Protein AF-A0A4V1SF36-F1 (afdb_monomer)

Mean predicted aligned error: 3.17 Å

Nearest PDB structures (foldseek):
  3kih-assembly1_E  TM=6.758E-01  e=3.193E-01  synthetic construct
  5yp4-assembly1_B  TM=4.876E-01  e=1.111E+00  Pseudoxanthomonas mexicana
  7tbi-assembly1_Z1  TM=3.449E-01  e=1.719E+00  Saccharomyces cerevisiae
  3tkn-assembly3_G  TM=3.369E-01  e=5.983E+00  Saccharomyces cerevisiae
  7vju-assembly1_A  TM=2.537E-01  e=5.281E+00  Comamonas testosteroni KF-1

Foldseek 3Di:
DVLLVVLCVVLVADDDPQVVVVLVVPQFDFADAAQFTWGFHGSVVQSVQVVLPQDRDHHQWTWGTARVDQWTWIGHNQFIWIFGSDDPDPRVVRTGTQGNHPVSNSVSRNVPNRD

Sequence (115 aa):
LRRVEACESHFGIALPSDYKAFLLESDGFNDEVGQGYLVLWSVSELALAEAYEVFEIHKDRFLIGSNGGPTAYAVIEGKYCSIPFVFSGDWRDEVRELGSSFEEFVKAVATGEGW

Structure (mmCIF, N/CA/C/O backbone):
data_AF-A0A4V1SF36-F1
#
_entry.id   AF-A0A4V1SF36-F1
#
loop_
_atom_site.group_PDB
_atom_site.id
_atom_site.type_symbol
_atom_site.label_atom_id
_atom_site.label_alt_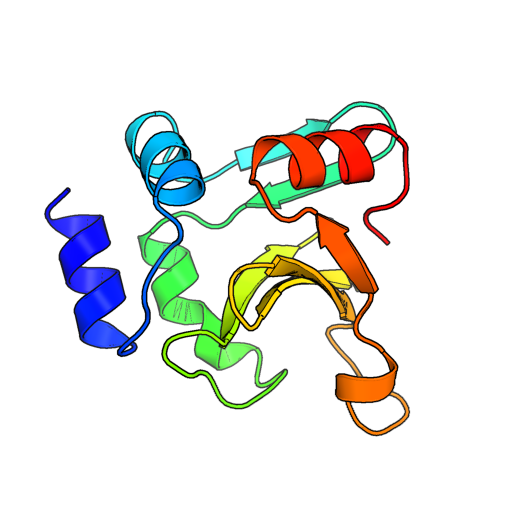id
_atom_site.label_comp_id
_atom_site.label_asym_id
_atom_site.label_entity_id
_atom_site.label_seq_id
_atom_site.pdbx_PDB_ins_code
_atom_site.Cartn_x
_atom_site.Cartn_y
_atom_site.Cartn_z
_atom_site.occupancy
_atom_site.B_iso_or_equiv
_atom_site.auth_seq_id
_atom_site.auth_comp_id
_atom_site.auth_asym_id
_atom_site.auth_atom_id
_atom_site.pdbx_PDB_mo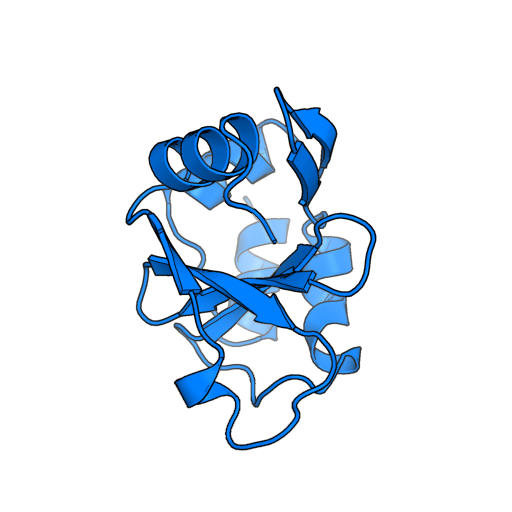del_num
ATOM 1 N N . LEU A 1 1 ? -18.540 8.057 0.904 1.00 69.94 1 LEU A N 1
ATOM 2 C CA . LEU A 1 1 ? -19.263 6.831 0.484 1.00 69.94 1 LEU A CA 1
ATOM 3 C C . LEU A 1 1 ? -19.498 6.756 -1.023 1.00 69.94 1 LEU A C 1
ATOM 5 O O . LEU A 1 1 ? -18.794 5.978 -1.638 1.00 69.94 1 LEU A O 1
ATOM 9 N N . ARG A 1 2 ? -20.342 7.594 -1.652 1.00 83.00 2 ARG A N 1
ATOM 10 C CA . ARG A 1 2 ? -20.639 7.465 -3.105 1.00 83.00 2 ARG A CA 1
ATOM 11 C C . ARG A 1 2 ? -19.414 7.409 -4.033 1.00 83.00 2 ARG A C 1
ATOM 13 O O . ARG A 1 2 ? -19.426 6.667 -5.002 1.00 83.00 2 ARG A O 1
ATOM 20 N N . ARG A 1 3 ? -18.362 8.189 -3.749 1.00 83.31 3 ARG A N 1
ATOM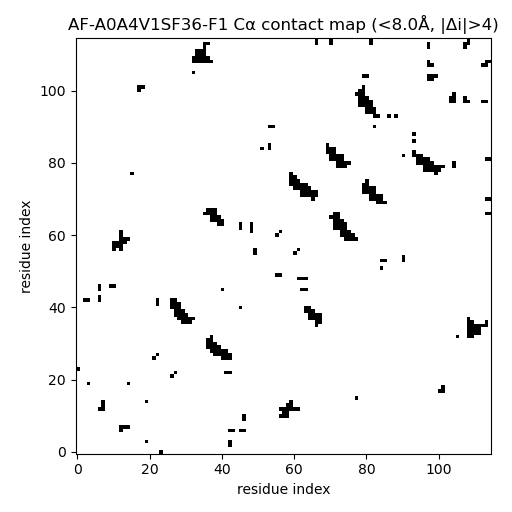 21 C CA . ARG A 1 3 ? -17.106 8.170 -4.529 1.00 83.31 3 ARG A CA 1
ATOM 22 C C . ARG A 1 3 ? -16.342 6.851 -4.370 1.00 83.31 3 ARG A C 1
ATOM 24 O O . ARG A 1 3 ? -15.857 6.315 -5.353 1.00 83.31 3 ARG A O 1
ATOM 31 N N . VAL A 1 4 ? -16.285 6.329 -3.146 1.00 84.69 4 VAL A N 1
ATOM 32 C CA . VAL A 1 4 ? -15.635 5.052 -2.814 1.00 84.69 4 VAL A CA 1
ATOM 33 C C . VAL A 1 4 ? -16.368 3.894 -3.495 1.00 84.69 4 VAL A C 1
ATOM 35 O O . VAL A 1 4 ? -15.741 3.088 -4.165 1.00 84.69 4 VAL A O 1
ATOM 38 N N . GLU A 1 5 ? -17.700 3.874 -3.418 1.00 87.94 5 GLU A N 1
ATOM 39 C CA . GLU A 1 5 ? -18.541 2.871 -4.091 1.00 87.94 5 GLU A CA 1
ATOM 40 C C . GLU A 1 5 ? -18.397 2.931 -5.619 1.00 87.94 5 GLU A C 1
ATOM 42 O O . GLU A 1 5 ? -18.332 1.898 -6.283 1.00 87.94 5 GLU A O 1
ATOM 47 N N . ALA A 1 6 ? -18.316 4.139 -6.190 1.00 86.50 6 ALA A N 1
ATOM 48 C CA . ALA A 1 6 ? -18.079 4.316 -7.619 1.00 86.50 6 ALA A CA 1
ATOM 49 C C . ALA A 1 6 ? -16.694 3.798 -8.037 1.00 86.50 6 ALA A C 1
ATOM 51 O O . ALA A 1 6 ? -16.586 3.157 -9.077 1.00 86.50 6 ALA A O 1
ATOM 52 N N . CYS A 1 7 ? -15.662 4.024 -7.218 1.00 86.75 7 CYS A N 1
ATOM 53 C CA . CYS A 1 7 ? -14.320 3.485 -7.439 1.00 86.75 7 CYS A CA 1
ATOM 54 C C . CYS A 1 7 ? -14.314 1.950 -7.383 1.00 86.75 7 CYS A C 1
ATOM 56 O O . CYS A 1 7 ? -13.842 1.309 -8.320 1.00 86.75 7 CYS A O 1
ATOM 58 N N . GLU A 1 8 ? -14.899 1.353 -6.338 1.00 90.00 8 GLU A N 1
ATOM 59 C CA . GLU A 1 8 ? -15.042 -0.107 -6.209 1.00 90.00 8 GLU A CA 1
ATOM 60 C C . GLU A 1 8 ? -15.757 -0.705 -7.432 1.00 90.00 8 GLU A C 1
ATOM 62 O O . GLU A 1 8 ? -15.282 -1.669 -8.031 1.00 90.00 8 GLU A O 1
ATOM 67 N N . SER A 1 9 ? -16.856 -0.083 -7.872 1.00 87.88 9 SER A N 1
ATOM 68 C CA . SER A 1 9 ? -17.600 -0.535 -9.049 1.00 87.88 9 SER A CA 1
ATOM 69 C C . SER A 1 9 ? -16.848 -0.341 -10.368 1.00 87.88 9 SER A C 1
ATOM 71 O O . SER A 1 9 ? -17.063 -1.134 -11.282 1.00 87.88 9 SER A O 1
ATOM 73 N N . HIS A 1 10 ? -16.033 0.708 -10.506 1.00 83.56 10 HIS A N 1
ATOM 74 C CA . HIS A 1 10 ? -15.330 1.011 -11.754 1.00 83.56 10 HIS A CA 1
ATOM 75 C C . HIS A 1 10 ? -14.222 -0.005 -12.046 1.00 83.56 10 HIS A C 1
ATOM 77 O O . HIS A 1 10 ? -14.137 -0.481 -13.176 1.00 83.56 10 HIS A O 1
ATOM 83 N N . PHE A 1 11 ? -13.443 -0.386 -11.028 1.00 79.38 11 PHE A N 1
ATOM 84 C CA . PHE A 1 11 ? -12.335 -1.347 -11.164 1.00 79.38 11 PHE A CA 1
ATOM 85 C C . PHE A 1 11 ? -12.715 -2.781 -10.806 1.00 79.38 11 PHE A C 1
ATOM 87 O O . PHE A 1 11 ? -11.893 -3.687 -10.908 1.00 79.38 11 PHE A O 1
ATOM 94 N N . GLY A 1 12 ? -13.943 -3.001 -10.333 1.00 84.81 12 GLY A N 1
ATOM 95 C CA . GLY A 1 12 ? -14.343 -4.293 -9.786 1.00 84.81 12 GLY A CA 1
ATOM 96 C C . GLY A 1 12 ? -13.549 -4.683 -8.536 1.00 84.81 12 GLY A C 1
ATOM 97 O O . GLY A 1 12 ? -13.447 -5.876 -8.256 1.00 84.81 12 GLY A O 1
ATOM 98 N N . ILE A 1 13 ? -13.002 -3.704 -7.803 1.00 86.75 13 ILE A N 1
ATOM 99 C CA . ILE A 1 13 ? -12.226 -3.886 -6.568 1.00 86.75 13 ILE A CA 1
ATOM 100 C C . ILE A 1 13 ? -13.115 -3.882 -5.328 1.00 86.75 13 ILE A C 1
ATOM 102 O O . ILE A 1 13 ? -14.203 -3.310 -5.317 1.00 86.75 13 ILE A O 1
ATOM 106 N N . ALA A 1 14 ? -12.632 -4.509 -4.262 1.00 91.06 14 ALA A N 1
ATOM 107 C CA . ALA A 1 14 ? -13.218 -4.420 -2.936 1.00 91.06 14 ALA A CA 1
ATOM 108 C C . ALA A 1 14 ? -12.181 -3.832 -1.977 1.00 91.06 14 ALA A C 1
ATOM 110 O O . ALA A 1 14 ? -11.227 -4.505 -1.588 1.00 91.06 14 ALA A O 1
ATOM 111 N N . LEU A 1 15 ? -12.375 -2.572 -1.589 1.00 92.31 15 LEU A N 1
ATOM 112 C CA . LEU A 1 15 ? -11.491 -1.909 -0.643 1.00 92.31 15 LEU A CA 1
ATOM 113 C C . LEU A 1 15 ? -11.714 -2.493 0.764 1.00 92.31 15 LEU A C 1
ATOM 115 O O . LEU A 1 15 ? -12.875 -2.610 1.193 1.00 92.31 15 LEU A O 1
ATOM 119 N N . PRO A 1 16 ? -10.640 -2.814 1.512 1.00 95.56 16 PRO A N 1
ATOM 120 C CA . PRO A 1 16 ? -10.735 -3.169 2.922 1.00 95.56 16 PRO A CA 1
ATOM 121 C C . PRO A 1 16 ? -11.528 -2.128 3.721 1.00 95.56 16 PRO A C 1
ATOM 123 O O . PRO A 1 16 ? -11.466 -0.925 3.456 1.00 95.56 16 PRO A O 1
ATOM 126 N N . SER A 1 17 ? -12.325 -2.578 4.693 1.00 95.50 17 SER A N 1
ATOM 127 C CA . SER A 1 17 ? -13.220 -1.689 5.447 1.00 95.50 17 SER A CA 1
ATOM 128 C C . SER A 1 17 ? -12.477 -0.637 6.271 1.00 95.50 17 SER A C 1
ATOM 130 O O . SER A 1 17 ? -12.974 0.475 6.425 1.00 95.50 17 SER A O 1
ATOM 132 N N . ASP A 1 18 ? -11.301 -0.983 6.784 1.00 97.00 18 ASP A N 1
ATOM 133 C CA . ASP A 1 18 ? -10.411 -0.097 7.533 1.00 97.00 18 ASP A CA 1
ATOM 134 C C . ASP A 1 18 ? -9.760 0.965 6.631 1.00 97.00 18 ASP A C 1
ATOM 136 O O . ASP A 1 18 ? -9.776 2.145 6.974 1.00 97.00 18 ASP A O 1
ATOM 140 N N . TYR A 1 19 ? -9.312 0.599 5.428 1.00 96.38 19 TYR A N 1
ATOM 141 C CA . TYR A 1 19 ? -8.846 1.578 4.440 1.00 96.38 19 TYR A CA 1
ATOM 142 C C . TYR A 1 19 ? -9.973 2.490 3.942 1.00 96.38 19 TYR A C 1
ATOM 144 O O . TYR A 1 19 ? -9.775 3.689 3.752 1.00 96.38 19 TYR A O 1
ATOM 152 N N . LYS A 1 20 ? -11.200 1.969 3.802 1.00 94.81 20 LYS A N 1
ATOM 153 C CA . LYS A 1 20 ? -12.370 2.815 3.521 1.00 94.81 20 LYS A CA 1
ATOM 154 C C . LYS A 1 20 ? -12.646 3.812 4.638 1.00 94.81 20 LYS A C 1
ATOM 156 O O . LYS A 1 20 ? -13.018 4.940 4.332 1.00 94.81 20 LYS A O 1
ATOM 161 N N . ALA A 1 21 ? -12.492 3.414 5.901 1.00 95.62 21 ALA A N 1
ATOM 162 C CA . ALA A 1 21 ? -12.638 4.332 7.027 1.00 95.62 21 ALA A CA 1
ATOM 163 C C . ALA A 1 21 ? -11.611 5.468 6.931 1.00 95.62 21 ALA A C 1
ATOM 165 O O . ALA A 1 21 ? -11.999 6.631 6.997 1.00 95.62 21 ALA A O 1
ATOM 166 N N . PHE A 1 22 ? -10.350 5.138 6.634 1.00 96.31 22 PHE A N 1
ATOM 167 C CA . PHE A 1 22 ? -9.316 6.134 6.356 1.00 96.31 22 PHE A CA 1
ATOM 168 C C . PHE A 1 22 ? -9.711 7.081 5.208 1.00 96.31 22 PHE A C 1
ATOM 170 O O . PHE A 1 22 ? -9.712 8.290 5.408 1.00 96.31 22 PHE A O 1
ATOM 177 N N . LEU A 1 23 ? -10.142 6.568 4.048 1.00 94.62 23 LEU A N 1
ATOM 178 C CA . LEU A 1 23 ? -10.530 7.397 2.892 1.00 94.62 23 LEU A CA 1
ATOM 179 C C . LEU A 1 23 ? -11.743 8.311 3.144 1.00 94.62 23 LEU A C 1
ATOM 181 O O . LEU A 1 23 ? -11.967 9.278 2.413 1.00 94.62 23 LEU A O 1
ATOM 185 N N . LEU A 1 24 ? -12.572 7.993 4.142 1.00 92.12 24 LEU A N 1
ATOM 186 C CA . LEU A 1 24 ? -13.679 8.853 4.564 1.00 92.12 24 LEU A CA 1
ATOM 187 C C . LEU A 1 24 ? -13.212 10.007 5.456 1.00 92.12 24 LEU A C 1
ATOM 189 O O . LEU A 1 24 ? -13.865 11.050 5.461 1.00 92.12 24 LEU A O 1
ATOM 193 N N . GLU A 1 25 ? -12.119 9.819 6.192 1.00 94.69 25 GLU A N 1
ATOM 194 C CA . GLU A 1 25 ? -11.507 10.842 7.043 1.00 94.69 25 GLU A CA 1
ATOM 195 C C . GLU A 1 25 ? -10.499 1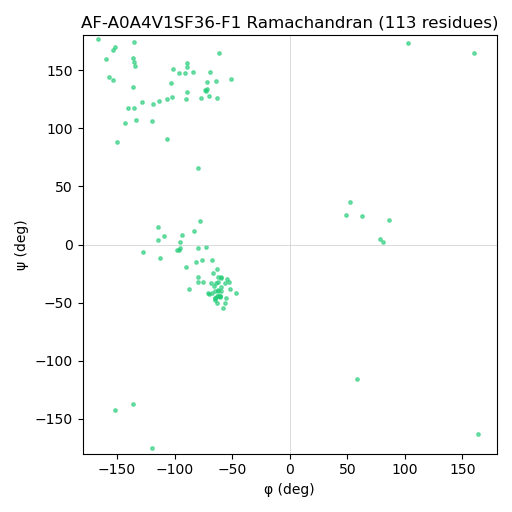1.703 6.273 1.00 94.69 25 GLU A C 1
ATOM 197 O O . GLU A 1 25 ? -10.462 12.919 6.460 1.00 94.69 25 GLU A O 1
ATOM 202 N N . SER A 1 26 ? -9.729 11.089 5.372 1.00 94.38 26 SER A N 1
ATOM 203 C CA . SER A 1 26 ? -8.708 11.725 4.543 1.00 94.38 26 SER A CA 1
ATOM 204 C C . SER A 1 26 ? -8.727 11.152 3.126 1.00 94.38 26 SER A C 1
ATOM 206 O O . SER A 1 26 ? -8.457 9.973 2.917 1.00 94.38 26 SER A O 1
ATOM 208 N N . ASP A 1 27 ? -9.023 11.985 2.125 1.00 94.19 27 ASP A N 1
ATOM 209 C CA . ASP A 1 27 ? -9.031 11.592 0.705 1.00 94.19 27 ASP A CA 1
ATOM 210 C C . ASP A 1 27 ? -7.599 11.555 0.142 1.00 94.19 27 ASP A C 1
ATOM 212 O O . ASP A 1 27 ? -7.224 12.378 -0.690 1.00 94.19 27 ASP A O 1
ATOM 216 N N . GLY A 1 28 ? -6.795 10.619 0.652 1.00 96.31 28 GLY A N 1
ATOM 217 C CA . GLY A 1 28 ? -5.362 10.496 0.385 1.00 96.31 28 GLY A CA 1
ATOM 218 C C . GLY A 1 28 ? -4.490 11.019 1.531 1.00 96.31 28 GLY A C 1
ATOM 219 O O . GLY A 1 28 ? -4.985 11.568 2.517 1.00 96.31 28 GLY A O 1
ATOM 220 N N . PHE A 1 29 ? -3.181 10.810 1.422 1.00 97.75 29 PHE A N 1
ATOM 221 C CA . PHE A 1 29 ? -2.168 11.284 2.370 1.00 97.75 29 PHE A CA 1
ATOM 222 C C . PHE A 1 29 ? -0.814 11.374 1.664 1.00 97.75 29 PHE A C 1
ATOM 224 O O . PHE A 1 29 ? -0.514 10.540 0.815 1.00 97.75 29 PHE A O 1
ATOM 231 N N . ASN A 1 30 ? -0.003 12.373 2.000 1.00 97.81 30 ASN A N 1
ATOM 232 C CA . ASN A 1 30 ? 1.321 12.544 1.412 1.00 97.81 30 ASN A CA 1
ATOM 233 C C . ASN A 1 30 ? 2.259 13.211 2.416 1.00 97.81 30 ASN A C 1
ATOM 235 O O . ASN A 1 30 ? 2.318 14.440 2.468 1.00 97.81 30 ASN A O 1
ATOM 239 N N . ASP A 1 31 ? 2.922 12.407 3.243 1.00 98.12 31 ASP A N 1
ATOM 240 C CA . ASP A 1 31 ? 3.916 12.901 4.195 1.00 98.12 31 ASP A CA 1
ATOM 241 C C . ASP A 1 31 ? 4.763 11.767 4.800 1.00 98.12 31 ASP A C 1
ATOM 243 O O . ASP A 1 31 ? 4.539 10.571 4.567 1.00 98.12 31 ASP A O 1
ATOM 247 N N . GLU A 1 32 ? 5.727 12.161 5.626 1.00 97.69 32 GLU A N 1
ATOM 248 C CA . GLU A 1 32 ? 6.476 11.274 6.504 1.00 97.69 32 GLU A CA 1
ATOM 249 C C . GLU A 1 32 ? 5.567 10.625 7.558 1.00 97.69 32 GLU A C 1
ATOM 251 O O . GLU A 1 32 ? 4.696 11.254 8.165 1.00 97.69 32 GLU A O 1
ATOM 256 N N . VAL A 1 33 ? 5.826 9.347 7.833 1.00 96.94 33 VAL A N 1
ATOM 257 C CA . VAL A 1 33 ? 5.238 8.613 8.955 1.00 96.94 33 VAL A CA 1
ATOM 258 C C . VAL A 1 33 ? 6.361 7.866 9.653 1.00 96.94 33 VAL A C 1
ATOM 260 O O . VAL A 1 33 ? 6.874 6.881 9.131 1.00 96.94 33 VAL A O 1
ATOM 263 N N . GLY A 1 34 ? 6.754 8.325 10.843 1.00 97.44 34 GLY A N 1
ATOM 264 C CA . GLY A 1 34 ? 7.847 7.714 11.601 1.00 97.44 34 GLY A CA 1
ATOM 265 C C . GLY A 1 34 ? 9.160 7.701 10.811 1.00 97.44 34 GLY A C 1
ATOM 266 O O . GLY A 1 34 ? 9.720 8.753 10.532 1.00 97.44 34 GLY A O 1
ATOM 267 N N . GLN A 1 35 ? 9.662 6.507 10.491 1.00 97.56 35 GLN A N 1
ATOM 268 C CA . GLN A 1 35 ? 10.873 6.292 9.685 1.00 97.56 35 GLN A CA 1
ATOM 269 C C . GLN A 1 35 ? 10.586 6.053 8.192 1.00 97.56 35 GLN A C 1
ATOM 271 O O . GLN A 1 35 ? 11.512 5.772 7.433 1.00 97.56 35 GLN A O 1
ATOM 276 N N . GLY A 1 36 ? 9.320 6.103 7.778 1.00 97.44 36 GLY A N 1
ATOM 277 C CA . GLY A 1 36 ? 8.884 5.868 6.406 1.00 97.44 36 GLY A CA 1
ATOM 278 C C . GLY A 1 36 ? 8.166 7.071 5.802 1.00 97.44 36 GLY A C 1
ATOM 279 O O . GLY A 1 36 ? 8.050 8.135 6.411 1.00 97.44 36 GLY A O 1
ATOM 280 N N . TYR A 1 37 ? 7.661 6.881 4.587 1.00 98.00 37 TYR A N 1
ATOM 281 C CA . TYR A 1 37 ? 6.923 7.890 3.837 1.00 98.00 37 TYR A CA 1
ATOM 282 C C . TYR A 1 37 ? 5.700 7.239 3.202 1.00 98.00 37 TYR A C 1
ATOM 284 O O . TYR A 1 37 ? 5.801 6.143 2.650 1.00 98.00 37 TYR A O 1
ATOM 292 N N . LEU A 1 38 ? 4.550 7.898 3.287 1.00 98.06 38 LEU A N 1
ATOM 293 C CA . LEU A 1 38 ? 3.314 7.419 2.684 1.00 98.06 38 LEU A CA 1
ATOM 294 C C . LEU A 1 38 ? 2.828 8.427 1.656 1.00 98.06 38 LEU A C 1
ATOM 296 O O . LEU A 1 38 ? 2.489 9.553 2.002 1.00 98.06 38 LEU A O 1
ATOM 300 N N . VAL A 1 39 ? 2.696 7.972 0.414 1.00 97.56 39 VAL A N 1
ATOM 301 C CA . VAL A 1 39 ? 1.834 8.584 -0.595 1.00 97.56 39 VAL A CA 1
ATOM 302 C C . VAL A 1 39 ? 0.635 7.661 -0.768 1.00 97.56 39 VAL A C 1
ATOM 304 O O . VAL A 1 39 ? 0.696 6.718 -1.551 1.00 97.56 39 VAL A O 1
ATOM 307 N N . LEU A 1 40 ? -0.437 7.886 -0.010 1.00 97.69 40 LEU A N 1
ATOM 308 C CA . LEU A 1 40 ? -1.706 7.181 -0.185 1.00 97.69 40 LEU A CA 1
ATOM 309 C C . LEU A 1 40 ? -2.581 7.956 -1.157 1.00 97.69 40 LEU A C 1
ATOM 311 O O . LEU A 1 40 ? -2.856 9.140 -0.955 1.00 97.69 40 LEU A O 1
ATOM 315 N N . TRP A 1 41 ? -3.028 7.272 -2.200 1.00 96.00 41 TRP A N 1
ATOM 316 C CA . TRP A 1 41 ? -3.813 7.881 -3.261 1.00 96.00 41 TRP A CA 1
ATOM 317 C C . TRP A 1 41 ? -5.224 8.223 -2.791 1.00 96.00 41 TRP A C 1
ATOM 319 O O . TRP A 1 41 ? -5.869 7.459 -2.070 1.00 96.00 41 TRP A O 1
ATOM 329 N N . SER A 1 42 ? -5.708 9.383 -3.225 1.00 94.75 42 SER A N 1
ATOM 330 C CA . SER A 1 42 ? -7.116 9.754 -3.114 1.00 94.75 42 SER A CA 1
ATOM 331 C C . SER A 1 42 ? -7.997 8.782 -3.898 1.00 94.75 42 SER A C 1
ATOM 333 O O . SER A 1 42 ? -7.541 8.079 -4.802 1.00 94.75 42 SER A O 1
ATOM 335 N N . VAL A 1 43 ? -9.305 8.799 -3.643 1.00 92.12 43 VAL A N 1
ATOM 336 C CA . VAL A 1 43 ? -10.265 7.961 -4.384 1.00 92.12 43 VAL A CA 1
ATOM 337 C C . VAL A 1 43 ? -10.198 8.210 -5.896 1.00 92.12 43 VAL A C 1
ATOM 339 O O . VAL A 1 43 ? -10.417 7.299 -6.690 1.00 92.12 43 VAL A O 1
ATOM 342 N N . SER A 1 44 ? -9.898 9.444 -6.308 1.00 89.12 44 SER A N 1
ATOM 343 C CA . SER A 1 44 ? -9.770 9.792 -7.725 1.00 89.12 44 SER A CA 1
ATOM 344 C C . SER A 1 44 ? -8.461 9.283 -8.338 1.00 89.12 44 SER A C 1
ATOM 346 O O . SER A 1 44 ? -8.440 8.946 -9.515 1.00 89.12 44 SER A O 1
ATOM 348 N N . GLU A 1 45 ? -7.379 9.220 -7.563 1.00 90.81 45 GLU A N 1
ATOM 349 C CA . GLU A 1 45 ? -6.075 8.712 -8.011 1.00 90.81 45 GLU A CA 1
ATOM 350 C C . GLU A 1 45 ? -6.019 7.184 -8.012 1.00 90.81 45 GLU A C 1
ATOM 352 O O . GLU A 1 45 ? -5.417 6.606 -8.912 1.00 90.81 45 GLU A O 1
ATOM 357 N N . LEU A 1 46 ? -6.724 6.519 -7.087 1.00 88.12 46 LEU A N 1
ATOM 358 C CA . LEU A 1 46 ? -6.980 5.076 -7.171 1.00 88.12 46 LEU A CA 1
ATOM 359 C C . LEU A 1 46 ? -7.596 4.714 -8.526 1.00 88.12 46 LEU A C 1
ATOM 361 O O . LEU A 1 46 ? -7.293 3.661 -9.080 1.00 88.12 46 LEU A O 1
ATOM 365 N N . ALA A 1 47 ? -8.394 5.624 -9.100 1.00 77.69 47 ALA A N 1
ATOM 366 C CA . ALA A 1 47 ? -8.969 5.430 -10.420 1.00 77.69 47 ALA A CA 1
ATOM 367 C C . ALA A 1 47 ? -7.987 5.549 -11.594 1.00 77.69 47 ALA A C 1
ATOM 369 O O . ALA A 1 47 ? -8.364 5.363 -12.744 1.00 77.69 47 ALA A O 1
ATOM 370 N N . LEU A 1 48 ? -6.725 5.849 -11.317 1.00 80.19 48 LEU A N 1
ATOM 371 C CA . LEU A 1 48 ? -5.653 5.906 -12.303 1.00 80.19 48 LEU A CA 1
ATOM 372 C C . LEU A 1 48 ? -4.601 4.819 -12.042 1.00 80.19 48 LEU A C 1
ATOM 374 O O . LEU A 1 48 ? -3.604 4.750 -12.757 1.00 80.19 48 LEU A O 1
ATOM 378 N N . ALA A 1 49 ? -4.824 3.952 -11.047 1.00 81.81 49 ALA A N 1
ATOM 379 C CA . ALA A 1 49 ? -3.878 2.924 -10.625 1.00 81.81 49 ALA A CA 1
ATOM 380 C C . ALA A 1 49 ? -3.526 1.922 -11.741 1.00 81.81 49 ALA A C 1
ATOM 382 O O . ALA A 1 49 ? -2.416 1.396 -11.761 1.00 81.81 49 ALA A O 1
ATOM 383 N N . GLU A 1 50 ? -4.438 1.677 -12.686 1.00 77.81 50 GLU A N 1
ATOM 384 C CA . GLU A 1 50 ? -4.192 0.787 -13.830 1.00 77.81 50 GLU A CA 1
ATOM 385 C C . GLU A 1 50 ? -3.061 1.279 -14.743 1.00 77.81 50 GLU A C 1
ATOM 387 O O . GLU A 1 50 ? -2.354 0.465 -15.332 1.00 77.81 50 GLU A O 1
ATOM 392 N N . ALA A 1 51 ? -2.829 2.595 -14.801 1.00 81.00 51 ALA A N 1
ATOM 393 C CA . ALA A 1 51 ? -1.813 3.196 -15.662 1.00 81.00 51 ALA A CA 1
ATOM 394 C C . ALA A 1 51 ? -0.376 2.838 -15.252 1.00 81.00 51 ALA A C 1
ATOM 396 O O . ALA A 1 51 ? 0.555 3.082 -16.015 1.00 81.00 51 ALA A O 1
ATOM 397 N N . TYR A 1 52 ? -0.186 2.279 -14.052 1.00 81.81 52 TYR A N 1
ATOM 398 C CA . TYR A 1 52 ? 1.124 1.838 -13.582 1.00 81.81 52 TYR A CA 1
ATOM 399 C C . TYR A 1 52 ? 1.533 0.463 -14.125 1.00 81.81 52 TYR A C 1
ATOM 401 O O . TYR A 1 52 ? 2.703 0.120 -14.008 1.00 81.81 52 TYR A O 1
ATOM 409 N N . GLU A 1 53 ? 0.600 -0.322 -14.683 1.00 83.12 53 GLU A N 1
ATOM 410 C CA . GLU A 1 53 ? 0.860 -1.621 -15.337 1.00 83.12 53 GLU A CA 1
ATOM 411 C C . GLU A 1 53 ? 1.733 -2.608 -14.520 1.00 83.12 53 GLU A C 1
ATOM 413 O O . GLU A 1 53 ? 2.366 -3.505 -15.074 1.00 83.12 53 GLU A O 1
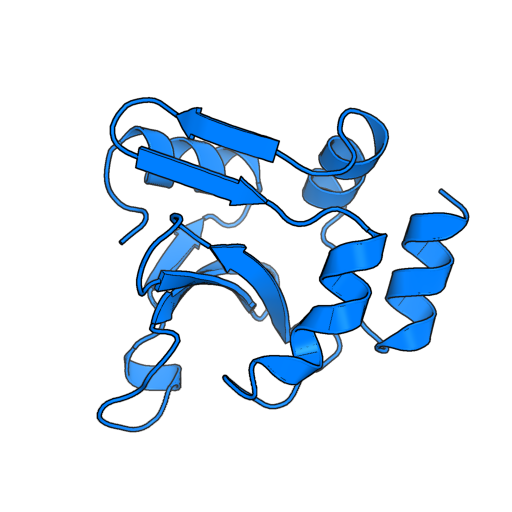ATOM 418 N N . VAL A 1 54 ? 1.745 -2.474 -13.187 1.00 82.75 54 VAL A N 1
ATOM 419 C CA . VAL A 1 54 ? 2.544 -3.299 -12.258 1.00 82.75 54 VAL A CA 1
ATOM 420 C C . VAL A 1 54 ? 2.069 -4.755 -12.290 1.00 82.75 54 VAL A C 1
ATOM 422 O O . VAL A 1 54 ? 2.851 -5.693 -12.415 1.00 82.75 54 VAL A O 1
ATOM 425 N N . PHE A 1 55 ? 0.757 -4.952 -12.203 1.00 83.06 55 PHE A N 1
ATOM 426 C CA . PHE A 1 55 ? 0.095 -6.235 -12.399 1.00 83.06 55 PHE A CA 1
ATOM 427 C C . PHE A 1 55 ? -1.340 -5.996 -12.878 1.00 83.06 55 PHE A C 1
ATOM 429 O O . PHE A 1 55 ? -1.874 -4.892 -12.766 1.00 83.06 55 PHE A O 1
ATOM 436 N N . GLU A 1 56 ? -1.999 -7.052 -13.356 1.00 85.50 56 GLU A N 1
ATOM 437 C CA . GLU A 1 56 ? -3.434 -7.010 -13.645 1.00 85.50 56 GLU A CA 1
ATOM 438 C C . GLU A 1 56 ? -4.228 -6.758 -12.354 1.00 85.50 56 GLU A C 1
ATOM 440 O O . GLU A 1 56 ? -4.050 -7.486 -11.366 1.00 85.50 56 GLU A O 1
ATOM 445 N N . ILE A 1 57 ? -5.080 -5.728 -12.369 1.00 84.31 57 ILE A N 1
ATOM 446 C CA . ILE A 1 57 ? -5.973 -5.369 -11.262 1.00 84.31 57 ILE A CA 1
ATOM 447 C C . ILE A 1 57 ? -7.115 -6.385 -11.173 1.00 84.31 57 ILE A C 1
ATOM 449 O O . ILE A 1 57 ? -7.774 -6.691 -12.163 1.00 84.31 57 ILE A O 1
ATOM 453 N N . HIS A 1 58 ? -7.382 -6.879 -9.965 1.00 87.44 58 HIS A N 1
ATOM 454 C CA . HIS A 1 58 ? -8.537 -7.722 -9.654 1.00 87.44 58 HIS A CA 1
ATOM 455 C C . HIS A 1 58 ? -9.209 -7.270 -8.366 1.00 87.44 58 HIS A C 1
ATOM 457 O O . HIS A 1 58 ? -8.708 -6.424 -7.628 1.00 87.44 58 HIS A O 1
ATOM 463 N N . LYS A 1 59 ? -10.342 -7.910 -8.067 1.00 88.19 59 LYS A N 1
ATOM 464 C CA . LYS A 1 59 ? -11.179 -7.613 -6.908 1.00 88.19 59 LYS A CA 1
ATOM 465 C C . LYS A 1 59 ? -10.416 -7.462 -5.593 1.00 88.19 59 LYS A C 1
ATOM 467 O O . LYS A 1 59 ? -10.732 -6.589 -4.791 1.00 88.19 59 LYS A O 1
ATOM 472 N N . ASP A 1 60 ? -9.450 -8.332 -5.378 1.00 91.25 60 ASP A N 1
ATOM 473 C CA . ASP A 1 60 ? -8.624 -8.451 -4.186 1.00 91.25 60 ASP A CA 1
ATOM 474 C C . ASP A 1 60 ? -7.152 -8.120 -4.464 1.00 91.25 60 ASP A C 1
ATOM 476 O O . ASP A 1 60 ? -6.298 -8.441 -3.644 1.00 91.25 60 ASP A O 1
ATOM 480 N N . ARG A 1 61 ? -6.847 -7.490 -5.607 1.00 92.88 61 ARG A N 1
ATOM 481 C CA . ARG A 1 61 ? -5.486 -7.134 -6.006 1.00 92.88 61 ARG A CA 1
ATOM 482 C C . ARG A 1 61 ? -5.432 -5.786 -6.725 1.00 92.88 61 ARG A C 1
ATOM 484 O O . ARG A 1 61 ? -5.792 -5.698 -7.896 1.00 92.88 61 ARG A O 1
ATOM 491 N N . PHE A 1 62 ? -4.958 -4.745 -6.048 1.00 93.56 62 PHE A N 1
ATOM 492 C CA . PHE A 1 62 ? -4.869 -3.385 -6.595 1.00 93.56 62 PHE A CA 1
ATOM 493 C C . PHE A 1 62 ? -3.854 -2.533 -5.827 1.00 93.56 62 PHE A C 1
ATOM 495 O O . PHE A 1 62 ? -3.508 -2.835 -4.686 1.00 93.56 62 PHE A O 1
ATOM 502 N N . LEU A 1 63 ? -3.379 -1.460 -6.455 1.00 94.94 63 LEU A N 1
ATOM 503 C CA . LEU A 1 63 ? -2.467 -0.497 -5.838 1.00 94.94 63 LEU A CA 1
ATOM 504 C C . LEU A 1 63 ? -3.238 0.556 -5.028 1.00 94.94 63 LEU A C 1
ATOM 506 O O . LEU A 1 63 ? -4.361 0.916 -5.380 1.00 94.94 63 LEU A O 1
ATOM 510 N N . ILE A 1 64 ? -2.620 1.056 -3.958 1.00 96.38 64 ILE A N 1
ATOM 511 C CA . ILE A 1 64 ? -3.198 2.065 -3.054 1.00 96.38 64 ILE A CA 1
ATOM 512 C C . ILE A 1 64 ? -2.296 3.284 -2.823 1.00 96.38 64 ILE A C 1
ATOM 514 O O . ILE A 1 64 ? -2.703 4.237 -2.153 1.00 96.38 64 ILE A O 1
ATOM 518 N N . GLY A 1 65 ? -1.063 3.259 -3.331 1.00 96.69 65 GLY A N 1
ATOM 519 C CA . GLY A 1 65 ? -0.093 4.305 -3.046 1.00 96.69 65 GLY A CA 1
ATOM 520 C C . GLY A 1 65 ? 1.349 3.938 -3.372 1.00 96.69 65 GLY A C 1
ATOM 521 O O . GLY A 1 65 ? 1.621 2.974 -4.084 1.00 96.69 65 GLY A O 1
ATOM 522 N N . SER A 1 66 ? 2.282 4.705 -2.812 1.00 96.69 66 SER A N 1
ATOM 523 C CA . SER A 1 66 ? 3.726 4.471 -2.905 1.00 96.69 66 SER A CA 1
ATOM 524 C C . SER A 1 66 ? 4.469 5.013 -1.688 1.00 96.69 66 SER A C 1
ATOM 526 O O . SER A 1 66 ? 3.913 5.791 -0.912 1.00 96.69 66 SER A O 1
ATOM 528 N N . ASN A 1 67 ? 5.751 4.680 -1.569 1.00 96.94 67 ASN A N 1
ATOM 529 C CA . ASN A 1 67 ? 6.654 5.325 -0.614 1.00 96.94 67 ASN A CA 1
ATOM 530 C C . ASN A 1 67 ? 7.252 6.653 -1.126 1.00 96.94 67 ASN A C 1
ATOM 532 O O . ASN A 1 67 ? 8.219 7.149 -0.556 1.00 96.94 67 ASN A O 1
ATOM 536 N N . GLY A 1 68 ? 6.736 7.211 -2.229 1.00 94.06 68 GLY A N 1
ATOM 537 C CA . GLY A 1 68 ? 7.307 8.389 -2.894 1.00 94.06 68 GLY A CA 1
ATOM 538 C C . GLY A 1 68 ? 8.541 8.095 -3.760 1.00 94.06 68 GLY A C 1
ATOM 539 O O . GLY A 1 68 ? 9.140 9.018 -4.310 1.00 94.06 68 GLY A O 1
ATOM 540 N N . GLY A 1 69 ? 8.919 6.822 -3.900 1.00 93.69 69 GLY A N 1
ATOM 541 C CA . GLY A 1 69 ? 10.055 6.358 -4.688 1.00 93.69 69 GLY A CA 1
ATOM 542 C C . GLY A 1 69 ? 9.708 5.124 -5.534 1.00 93.69 69 GLY A C 1
ATOM 543 O O . GLY A 1 69 ? 8.655 5.096 -6.172 1.00 93.69 69 GLY A O 1
ATOM 544 N N . PRO A 1 70 ? 10.590 4.108 -5.600 1.00 93.50 70 PRO A N 1
ATOM 545 C CA . PRO A 1 70 ? 10.417 2.963 -6.495 1.00 93.50 70 PRO A CA 1
ATOM 546 C C . PRO A 1 70 ? 9.430 1.903 -5.978 1.00 93.50 70 PRO A C 1
ATOM 548 O O . PRO A 1 70 ? 9.183 0.930 -6.691 1.00 93.50 70 PRO A O 1
ATOM 551 N N . THR A 1 71 ? 8.875 2.068 -4.774 1.00 95.75 71 THR A N 1
ATOM 552 C CA . THR A 1 71 ? 8.007 1.074 -4.128 1.00 95.75 71 THR A CA 1
ATOM 553 C C . THR A 1 71 ? 6.553 1.534 -4.160 1.00 95.75 71 THR A C 1
ATOM 555 O O . THR A 1 71 ? 6.217 2.613 -3.666 1.00 95.75 71 THR A O 1
ATOM 558 N N . ALA A 1 72 ? 5.683 0.688 -4.697 1.00 96.50 72 ALA A N 1
ATOM 559 C CA . ALA A 1 72 ? 4.239 0.809 -4.618 1.00 96.50 72 ALA A CA 1
ATOM 560 C C . ALA A 1 72 ? 3.695 0.107 -3.367 1.00 96.50 72 ALA A C 1
ATOM 562 O O . ALA A 1 72 ? 4.249 -0.887 -2.891 1.00 96.50 72 ALA A O 1
ATOM 563 N N . TYR A 1 73 ? 2.561 0.594 -2.877 1.00 97.75 73 TYR A N 1
ATOM 564 C CA . TYR A 1 73 ? 1.745 -0.098 -1.889 1.00 97.75 73 TYR A CA 1
ATOM 565 C C . TYR A 1 73 ? 0.530 -0.713 -2.564 1.00 97.75 73 TYR A C 1
ATOM 567 O O . TYR A 1 73 ? -0.102 -0.086 -3.417 1.00 97.75 73 TYR A O 1
ATOM 575 N N . ALA A 1 74 ? 0.191 -1.934 -2.166 1.00 96.69 74 ALA A N 1
ATOM 576 C CA . ALA A 1 74 ? -0.891 -2.710 -2.747 1.00 96.69 74 ALA A CA 1
ATOM 577 C C . ALA A 1 74 ? -1.749 -3.373 -1.672 1.00 96.69 74 ALA A C 1
ATOM 579 O O . ALA A 1 74 ? -1.286 -3.637 -0.563 1.00 96.69 74 ALA A O 1
ATOM 580 N N . VAL A 1 75 ? -2.984 -3.694 -2.040 1.00 97.00 75 VAL A N 1
A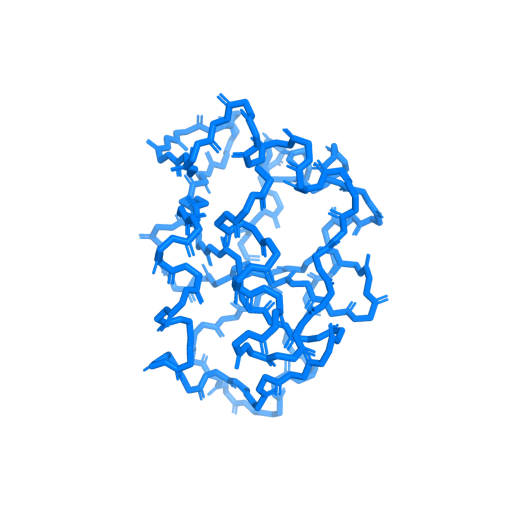TOM 581 C CA . VAL A 1 75 ? -3.784 -4.712 -1.364 1.00 97.00 75 VAL A CA 1
ATOM 582 C C . VAL A 1 75 ? -3.745 -5.966 -2.222 1.00 97.00 75 VAL A C 1
ATOM 584 O O . VAL A 1 75 ? -4.039 -5.883 -3.413 1.00 97.00 75 VAL A O 1
ATOM 587 N N . ILE A 1 76 ? -3.374 -7.104 -1.638 1.00 96.00 76 ILE A N 1
ATOM 588 C CA . ILE A 1 76 ? -3.311 -8.410 -2.305 1.00 96.00 76 ILE A CA 1
ATOM 589 C C . ILE A 1 76 ? -3.932 -9.448 -1.371 1.00 96.00 76 ILE A C 1
ATOM 591 O O . ILE A 1 76 ? -3.464 -9.635 -0.252 1.00 96.00 76 ILE A O 1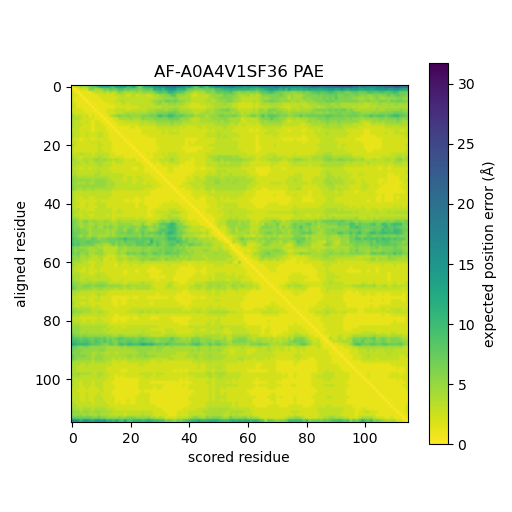
ATOM 595 N N . GLU A 1 77 ? -5.022 -10.081 -1.804 1.00 94.69 77 GLU A N 1
ATOM 596 C CA . GLU A 1 77 ? -5.767 -11.088 -1.032 1.00 94.69 77 GLU A CA 1
ATOM 597 C C . GLU A 1 77 ? -6.158 -10.592 0.379 1.00 94.69 77 GLU A C 1
ATOM 599 O O . GLU A 1 77 ? -6.157 -11.334 1.361 1.00 94.69 77 GLU A O 1
ATOM 604 N N . GLY A 1 78 ? -6.493 -9.300 0.485 1.00 93.94 78 GLY A N 1
ATOM 605 C CA . GLY A 1 78 ? -6.894 -8.647 1.737 1.00 93.94 78 GLY A CA 1
ATOM 606 C C . GLY A 1 78 ? -5.741 -8.224 2.653 1.00 93.94 78 GLY A C 1
ATOM 607 O O . GLY A 1 78 ? -6.002 -7.687 3.727 1.00 93.94 78 GLY A O 1
ATOM 608 N N . LYS A 1 79 ? -4.487 -8.429 2.244 1.00 97.75 79 LYS A N 1
ATOM 609 C CA . LYS A 1 79 ? -3.296 -7.967 2.965 1.00 97.75 79 LYS A CA 1
ATOM 610 C C . LYS A 1 79 ? -2.725 -6.711 2.330 1.00 97.75 79 LYS A C 1
ATOM 612 O O . LYS A 1 79 ? -2.830 -6.529 1.122 1.00 97.75 79 LYS A O 1
ATOM 617 N N . TYR A 1 80 ? -2.088 -5.881 3.142 1.00 98.50 80 TYR A N 1
ATOM 618 C CA . TYR A 1 80 ? -1.343 -4.714 2.688 1.00 98.50 80 TYR A CA 1
ATOM 619 C C . TYR A 1 80 ? 0.095 -5.123 2.405 1.00 98.50 80 TYR A C 1
ATOM 621 O O . TYR A 1 80 ? 0.728 -5.762 3.247 1.00 98.50 80 TYR A O 1
ATOM 629 N N . CYS A 1 81 ? 0.613 -4.742 1.242 1.00 98.31 81 CYS A N 1
ATOM 630 C CA . CYS A 1 81 ? 1.928 -5.156 0.775 1.00 98.31 81 CYS A CA 1
ATOM 631 C C . CYS A 1 81 ? 2.731 -3.983 0.207 1.00 98.31 81 CYS A C 1
ATOM 633 O O . CYS A 1 81 ? 2.147 -3.036 -0.326 1.00 98.31 81 CYS A O 1
ATOM 635 N N . SER A 1 82 ? 4.061 -4.078 0.259 1.00 97.31 82 SER A N 1
ATOM 636 C CA . SER A 1 82 ? 4.954 -3.343 -0.639 1.00 97.31 82 SER A CA 1
ATOM 637 C C . SER A 1 82 ? 5.361 -4.212 -1.823 1.00 97.31 82 SER A C 1
ATOM 639 O O . SER A 1 82 ? 5.450 -5.439 -1.727 1.00 97.31 82 SER A O 1
ATOM 641 N N . ILE A 1 83 ? 5.567 -3.553 -2.959 1.00 95.44 83 ILE A N 1
ATOM 642 C CA . ILE A 1 83 ? 5.990 -4.168 -4.211 1.00 95.44 83 ILE A CA 1
ATOM 643 C C . ILE A 1 83 ? 6.735 -3.124 -5.059 1.00 95.44 83 ILE A C 1
ATOM 645 O O . ILE A 1 83 ? 6.329 -1.960 -5.053 1.00 95.44 83 ILE A O 1
ATOM 649 N N . PRO A 1 84 ? 7.817 -3.453 -5.781 1.00 94.56 84 PRO A N 1
ATOM 650 C CA . PRO A 1 84 ? 8.458 -2.473 -6.651 1.00 94.56 84 PRO A CA 1
ATOM 651 C C . PRO A 1 84 ? 7.568 -2.126 -7.853 1.00 94.56 84 PRO A C 1
ATOM 653 O O . PRO A 1 84 ? 6.831 -2.965 -8.363 1.00 94.56 84 PRO A O 1
ATOM 656 N N . PHE A 1 85 ? 7.664 -0.889 -8.348 1.00 92.00 85 PHE A N 1
ATOM 657 C CA . PHE A 1 85 ? 7.010 -0.494 -9.604 1.00 92.00 85 PHE A CA 1
ATOM 658 C C . PHE A 1 85 ? 7.608 -1.196 -10.830 1.00 92.00 85 PHE A C 1
ATOM 660 O O . PHE A 1 85 ? 6.952 -1.301 -11.863 1.00 92.00 85 PHE A O 1
ATOM 667 N N . VAL A 1 86 ? 8.864 -1.638 -10.737 1.00 90.69 86 VAL A N 1
ATOM 668 C CA . VAL A 1 86 ? 9.586 -2.315 -11.815 1.00 90.69 86 VAL A CA 1
ATOM 669 C C . VAL A 1 86 ? 10.172 -3.608 -11.277 1.00 90.69 86 VAL A C 1
ATOM 671 O O . VAL A 1 86 ? 10.971 -3.585 -10.344 1.00 90.69 86 VAL A O 1
ATOM 674 N N . PHE A 1 87 ? 9.801 -4.717 -11.908 1.00 88.00 87 PHE A N 1
ATOM 675 C CA . PHE A 1 87 ? 10.215 -6.055 -11.505 1.00 88.00 87 PHE A CA 1
ATOM 676 C C . PHE A 1 87 ? 11.490 -6.507 -12.192 1.00 88.00 87 PHE A C 1
ATOM 678 O O . PHE A 1 87 ? 11.741 -6.211 -13.362 1.00 88.00 87 PHE A O 1
ATOM 685 N N . SER A 1 88 ? 12.261 -7.300 -11.461 1.00 86.62 88 SER A N 1
ATOM 686 C CA . SER A 1 88 ? 13.372 -8.078 -11.997 1.00 86.62 88 SER A CA 1
ATOM 687 C C . SER A 1 88 ? 12.938 -9.477 -12.461 1.00 86.62 88 SER A C 1
ATOM 689 O O . SER A 1 88 ? 13.638 -10.095 -13.268 1.00 86.62 88 SER A O 1
ATOM 691 N N . GLY A 1 89 ? 11.779 -9.955 -11.989 1.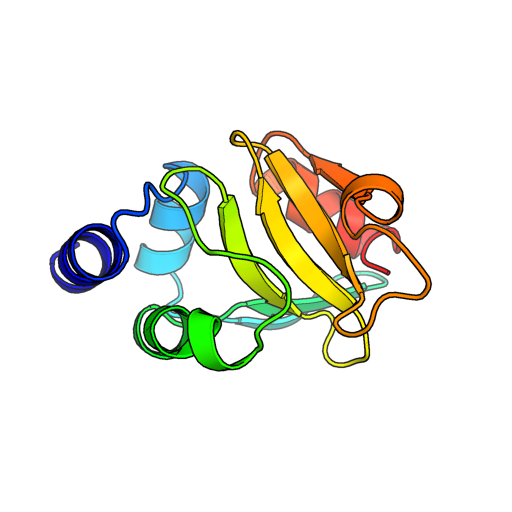00 87.00 89 GLY A N 1
ATOM 692 C CA . GLY A 1 89 ? 11.214 -11.273 -12.291 1.00 87.00 89 GLY A CA 1
ATOM 693 C C . GLY A 1 89 ? 9.682 -11.317 -12.216 1.00 87.00 89 GLY A C 1
ATOM 694 O O . GLY A 1 89 ? 9.008 -10.381 -12.644 1.00 87.00 89 GLY A O 1
ATOM 695 N N . ASP A 1 90 ? 9.119 -12.425 -11.717 1.00 89.56 90 ASP A N 1
ATOM 696 C CA . ASP A 1 90 ? 7.681 -12.497 -11.422 1.00 89.56 90 ASP A CA 1
ATOM 697 C C . ASP A 1 90 ? 7.384 -11.603 -10.213 1.00 89.56 90 ASP A C 1
ATOM 699 O O . ASP A 1 90 ? 8.005 -11.735 -9.160 1.00 89.56 90 ASP A O 1
ATOM 703 N N . TRP A 1 91 ? 6.412 -10.706 -10.357 1.00 90.31 91 TRP A N 1
ATOM 704 C CA . TRP A 1 91 ? 6.024 -9.761 -9.314 1.00 90.31 91 TRP A CA 1
ATOM 705 C C . TRP A 1 91 ? 5.680 -10.434 -7.983 1.00 90.31 91 TRP A C 1
ATOM 707 O O . TRP A 1 91 ? 5.898 -9.843 -6.929 1.00 90.31 91 TRP A O 1
ATOM 717 N N . ARG A 1 92 ? 5.170 -11.673 -8.020 1.00 91.81 92 ARG A N 1
ATOM 718 C CA . ARG A 1 92 ? 4.789 -12.449 -6.830 1.00 91.81 92 ARG A CA 1
ATOM 719 C C . ARG A 1 92 ? 5.971 -12.735 -5.915 1.00 91.81 92 ARG A C 1
ATOM 721 O O . ARG A 1 92 ? 5.786 -12.788 -4.704 1.00 91.81 92 ARG A O 1
ATOM 728 N N . ASP A 1 93 ? 7.159 -12.895 -6.491 1.00 93.25 93 ASP A N 1
ATOM 729 C CA . ASP A 1 93 ? 8.388 -13.166 -5.746 1.00 93.25 93 ASP A CA 1
ATOM 730 C C . ASP A 1 93 ? 8.935 -11.899 -5.063 1.00 93.25 93 ASP A C 1
ATOM 732 O O . ASP A 1 93 ? 9.799 -11.986 -4.191 1.00 93.25 93 ASP A O 1
ATOM 736 N N . GLU A 1 94 ? 8.417 -10.724 -5.437 1.00 93.12 94 GLU A N 1
ATOM 737 C CA . GLU A 1 94 ? 8.827 -9.412 -4.927 1.00 93.12 94 GLU A CA 1
ATOM 738 C C . GLU A 1 94 ? 7.756 -8.768 -4.021 1.00 93.12 94 GLU A C 1
ATOM 740 O O . GLU A 1 94 ? 7.897 -7.617 -3.606 1.00 93.12 94 GLU A O 1
ATOM 745 N N . VAL A 1 95 ? 6.685 -9.503 -3.684 1.00 95.31 95 VAL A N 1
ATOM 746 C CA . VAL A 1 95 ? 5.655 -9.050 -2.736 1.00 95.31 95 VAL A CA 1
ATOM 747 C C . VAL A 1 95 ? 6.167 -9.177 -1.308 1.00 95.31 95 VAL A C 1
ATOM 749 O O . VAL A 1 95 ? 6.513 -10.266 -0.847 1.00 95.31 95 VAL A O 1
ATOM 752 N N . ARG A 1 96 ? 6.105 -8.077 -0.559 1.00 97.06 96 ARG A N 1
ATOM 753 C CA . ARG A 1 96 ? 6.338 -8.073 0.885 1.00 97.06 96 ARG A CA 1
ATOM 754 C C . ARG A 1 96 ? 5.062 -7.711 1.624 1.00 97.06 96 ARG A C 1
ATOM 756 O O . ARG A 1 96 ? 4.509 -6.639 1.420 1.00 97.06 96 ARG A O 1
ATOM 763 N N . GLU A 1 97 ? 4.623 -8.577 2.529 1.00 98.12 97 GLU A N 1
ATOM 764 C CA . GLU A 1 97 ? 3.486 -8.287 3.406 1.00 98.12 97 GLU A CA 1
ATOM 765 C C . GLU A 1 97 ? 3.882 -7.277 4.494 1.00 98.12 97 GLU A C 1
ATOM 767 O O . GLU A 1 97 ? 4.910 -7.426 5.153 1.00 98.12 97 GLU A O 1
ATOM 772 N N . LEU A 1 98 ? 3.043 -6.260 4.688 1.00 98.56 98 LEU A N 1
ATOM 773 C CA . LEU A 1 98 ? 3.199 -5.198 5.687 1.00 98.56 98 LEU A CA 1
ATOM 774 C C . LEU A 1 98 ? 2.127 -5.255 6.782 1.00 98.56 98 LEU A C 1
ATOM 776 O O . LEU A 1 98 ? 2.243 -4.569 7.793 1.00 98.56 98 LEU A O 1
ATOM 780 N N . GLY A 1 99 ? 1.080 -6.059 6.598 1.00 98.25 99 GLY A N 1
ATOM 781 C CA . GLY A 1 99 ? 0.037 -6.239 7.598 1.00 98.25 99 GLY A CA 1
ATOM 782 C C . GLY A 1 99 ? -1.264 -6.783 7.027 1.00 98.25 99 GLY A C 1
ATOM 783 O O . GLY A 1 99 ? -1.512 -6.766 5.822 1.00 98.25 99 GLY A O 1
ATOM 784 N N . SER A 1 100 ? -2.117 -7.248 7.929 1.00 98.00 100 SER A N 1
ATOM 785 C CA . SER A 1 100 ? -3.484 -7.699 7.658 1.00 98.00 100 SER A CA 1
ATOM 786 C C . SER A 1 100 ? -4.543 -6.631 7.956 1.00 98.00 100 SER A C 1
ATOM 788 O O . SER A 1 100 ? -5.722 -6.833 7.674 1.00 98.00 100 SER A O 1
ATOM 790 N N . SER A 1 101 ? -4.125 -5.488 8.505 1.00 98.38 101 SER A N 1
ATOM 791 C CA . SER A 1 101 ? -4.958 -4.306 8.727 1.00 98.38 101 SER A CA 1
ATOM 792 C C . SER A 1 101 ? -4.225 -3.027 8.324 1.00 98.38 101 SER A C 1
ATOM 794 O O . SER A 1 101 ? -2.994 -2.991 8.261 1.00 98.38 101 SER A O 1
ATOM 796 N N . PHE A 1 102 ? -4.985 -1.959 8.090 1.00 98.38 102 PHE A N 1
ATOM 797 C CA . PHE A 1 102 ? -4.447 -0.640 7.769 1.00 98.38 102 PHE A CA 1
ATOM 798 C C . PHE A 1 102 ? -3.542 -0.110 8.892 1.00 98.38 102 PHE A C 1
ATOM 800 O O . PHE A 1 102 ? -2.511 0.496 8.619 1.00 98.38 102 PHE A O 1
ATOM 807 N N . GLU A 1 103 ? -3.879 -0.387 10.155 1.00 98.38 103 GLU A N 1
ATOM 808 C CA . GLU A 1 103 ? -3.048 -0.012 11.305 1.00 98.38 103 GLU A CA 1
ATOM 809 C C . GLU A 1 103 ? -1.703 -0.752 11.303 1.00 98.38 103 GLU A C 1
ATOM 811 O O . GLU A 1 103 ? -0.660 -0.125 11.490 1.00 98.38 103 GLU A O 1
ATOM 816 N N . GLU A 1 104 ? -1.707 -2.068 11.060 1.00 98.69 104 GLU A N 1
ATOM 817 C CA . GLU A 1 104 ? -0.474 -2.861 10.951 1.00 98.69 104 GLU A CA 1
ATOM 818 C C . GLU A 1 104 ? 0.411 -2.355 9.811 1.00 98.69 104 GLU A C 1
ATOM 820 O O . GLU A 1 104 ? 1.606 -2.153 10.014 1.00 98.69 104 GLU A O 1
ATOM 825 N N . PHE A 1 105 ? -0.192 -2.063 8.657 1.00 98.69 105 PHE A N 1
ATOM 826 C CA . PHE A 1 105 ? 0.491 -1.474 7.511 1.00 98.69 105 PHE A CA 1
ATOM 827 C C . PHE A 1 105 ? 1.152 -0.135 7.849 1.00 98.69 105 PHE A C 1
ATOM 829 O O . PHE A 1 105 ? 2.358 0.026 7.656 1.00 98.69 105 PHE A O 1
ATOM 836 N N . VAL A 1 106 ? 0.389 0.821 8.390 1.00 98.50 106 VAL A N 1
ATOM 837 C CA . VAL A 1 106 ? 0.920 2.139 8.766 1.00 98.50 106 VAL A CA 1
ATOM 838 C C . VAL A 1 106 ? 2.035 1.985 9.796 1.00 98.50 106 VAL A C 1
ATOM 840 O O . VAL A 1 106 ? 3.062 2.653 9.691 1.00 98.50 106 VAL A O 1
ATOM 843 N N . LYS A 1 107 ? 1.881 1.073 10.762 1.00 98.69 107 LYS A N 1
ATOM 844 C CA . LYS A 1 107 ? 2.910 0.779 11.761 1.00 98.69 107 LYS A CA 1
ATOM 845 C C . LYS A 1 107 ? 4.180 0.209 11.130 1.00 98.69 107 LYS A C 1
ATOM 847 O O . LYS A 1 107 ? 5.259 0.665 11.494 1.00 98.69 107 LYS A O 1
ATOM 852 N N . ALA A 1 108 ? 4.066 -0.735 10.197 1.00 98.62 108 ALA A N 1
ATOM 853 C CA . ALA A 1 108 ? 5.208 -1.315 9.495 1.00 98.62 108 ALA A CA 1
ATOM 854 C C . ALA A 1 108 ? 5.980 -0.243 8.709 1.00 98.62 108 ALA A C 1
ATOM 856 O O . ALA A 1 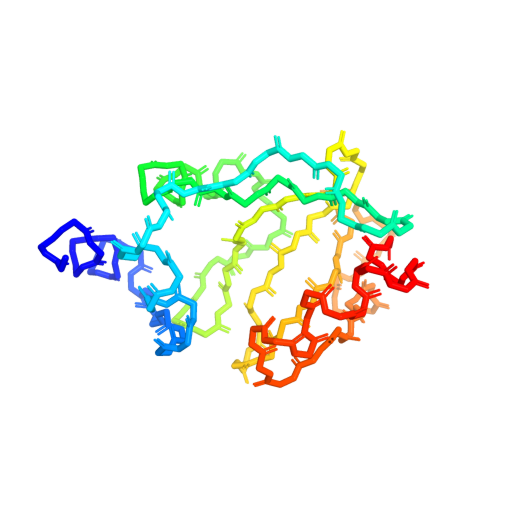108 ? 7.206 -0.152 8.806 1.00 98.62 108 ALA A O 1
ATOM 857 N N . VAL A 1 109 ? 5.272 0.639 7.995 1.00 98.50 109 VAL A N 1
ATOM 858 C CA . VAL A 1 109 ? 5.900 1.784 7.317 1.00 98.50 109 VAL A CA 1
ATOM 859 C C . VAL A 1 109 ? 6.559 2.721 8.331 1.00 98.50 109 VAL A C 1
ATOM 861 O O . VAL A 1 109 ? 7.719 3.093 8.153 1.00 98.50 109 VAL A O 1
ATOM 864 N N . ALA A 1 110 ? 5.877 3.027 9.438 1.00 98.44 110 ALA A N 1
ATOM 865 C CA . ALA A 1 110 ? 6.393 3.888 10.500 1.00 98.44 110 ALA A CA 1
ATOM 866 C C . ALA A 1 110 ? 7.680 3.362 11.151 1.00 98.44 110 ALA A C 1
ATOM 868 O O . ALA A 1 110 ? 8.489 4.154 11.641 1.00 98.44 110 ALA A O 1
ATOM 869 N N . THR A 1 111 ? 7.886 2.043 11.150 1.00 98.19 111 THR A N 1
ATOM 870 C CA . THR A 1 111 ? 9.094 1.384 11.663 1.00 98.19 111 THR A CA 1
ATOM 871 C C . THR A 1 111 ? 10.150 1.113 10.590 1.00 98.19 111 THR A C 1
ATOM 873 O O . THR A 1 111 ? 11.146 0.457 10.886 1.00 98.19 111 THR A O 1
ATOM 876 N N . GLY A 1 112 ? 9.970 1.632 9.371 1.00 96.56 112 GLY A N 1
ATOM 877 C CA . GLY A 1 112 ? 10.963 1.552 8.298 1.00 96.56 112 GLY A CA 1
ATOM 878 C C . GLY A 1 112 ? 10.890 0.275 7.460 1.00 96.56 112 GLY A C 1
ATOM 879 O O . GLY A 1 112 ? 11.872 -0.084 6.816 1.00 96.56 112 GLY A O 1
ATOM 880 N N . GLU A 1 113 ? 9.756 -0.426 7.454 1.00 96.69 113 GLU A N 1
ATOM 881 C CA . GLU A 1 113 ? 9.559 -1.644 6.652 1.00 96.69 113 GLU A CA 1
ATOM 882 C C . GLU A 1 113 ? 8.880 -1.393 5.300 1.00 96.69 113 GLU A C 1
ATOM 884 O O . GLU A 1 113 ? 8.722 -2.321 4.517 1.00 96.69 113 GLU A O 1
ATOM 889 N N . GLY A 1 114 ? 8.495 -0.148 5.011 1.00 91.00 114 GLY A N 1
ATOM 890 C CA . GLY A 1 114 ? 7.724 0.227 3.822 1.00 91.00 114 GLY A CA 1
ATOM 891 C C . GLY A 1 114 ? 8.501 0.321 2.504 1.00 91.00 114 GLY A C 1
ATOM 892 O O . GLY A 1 114 ? 8.033 1.038 1.617 1.00 91.00 114 GLY A O 1
ATOM 893 N N . TRP A 1 115 ? 9.674 -0.306 2.389 1.00 84.12 115 TRP A N 1
ATOM 894 C CA . TRP A 1 115 ? 10.503 -0.322 1.175 1.00 84.12 115 TRP A CA 1
ATOM 895 C C . TRP A 1 115 ? 10.360 -1.621 0.385 1.00 84.12 115 TRP A C 1
ATOM 897 O O . TRP A 1 115 ? 10.003 -2.665 0.982 1.00 84.12 115 TRP A O 1
#

Radius of gyration: 12.95 Å; Cα contacts (8 Å, |Δi|>4): 211; chains: 1; bounding box: 34×26×27 Å

pLDDT: mean 92.55, std 6.02, range [69.94, 98.69]

Solvent-accessible surface area (backbone atoms only — not comparable to full-atom values): 6260 Å² total; per-residue (Å²): 105,75,65,54,53,50,44,26,64,72,65,52,34,62,76,55,70,60,53,50,52,46,48,71,78,37,70,36,47,79,49,79,37,83,66,26,45,42,31,36,47,23,67,73,50,47,71,51,47,72,81,63,66,68,65,86,70,39,42,47,28,46,62,49,34,26,42,83,65,69,27,30,29,30,38,50,82,69,24,34,27,29,31,58,59,72,70,96,66,65,61,78,83,53,58,40,82,37,28,76,44,58,66,44,27,53,49,32,20,28,72,53,59,52,103

Secondary structure (DSSP, 8-state):
-HHHHHHHHHHT----HHHHHHHHH-S-EEEEETTEEEEEPPHHHHTTGGGG-SS--BTTEEEEEE-SSSEEEEEETTEEEEEESS-SS-GGGG-EEEESSHHHHHHHHHTT---